Protein AF-X1M1R0-F1 (afdb_monomer_lite)

Foldseek 3Di:
DDPDPCPDLLNVLVVCVVVPHQAEEAEDQPCVLVSQVSNVVSNHHHAEYEYEAEPPDPCRGDPCVVVSVVSCPPPNYYHHYDYDYPPDDVPDCPPVD

Secondary structure (DSSP, 8-state):
----GGGSHHHHHHHHHHTT--EEEEESSTTHHHHHHHHHHHT-EEEEEEEEEETTSSS-S-TTHHHHHHHHTTS--EEEEEEE-SSS-TT-STT--

Radius of gyration: 16.45 Å; chains: 1; bounding box: 37×34×43 Å

Organism: NCBI:txid412755

Sequence (97 aa):
MNTGKYTQTEVRAETLKELGYDGMSYHGTKGIIETIELFEKAGLKLFATYLGLNLDSDQKYDPNLKNAIKQLKGRDTILWLYITSRKYKRGSDEGDA

Structure (mmCIF, N/CA/C/O backbone):
data_AF-X1M1R0-F1
#
_entry.id   AF-X1M1R0-F1
#
loop_
_atom_site.group_PDB
_atom_site.id
_atom_site.type_symbol
_atom_site.label_atom_id
_atom_site.label_alt_id
_atom_site.label_comp_id
_atom_site.label_asym_id
_atom_site.label_entity_id
_atom_site.label_seq_id
_atom_site.pdbx_PDB_ins_code
_atom_site.Cartn_x
_atom_site.Cartn_y
_atom_site.Cartn_z
_atom_si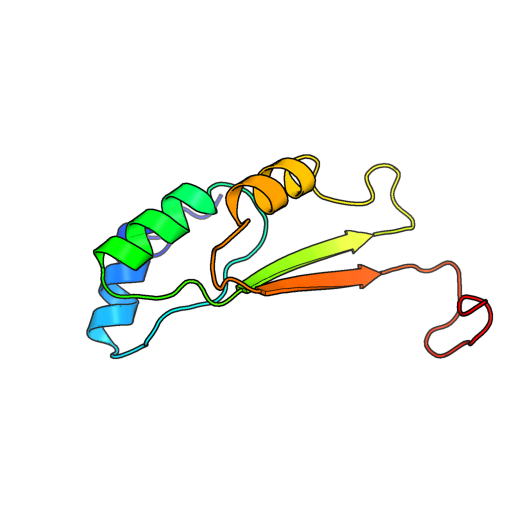te.occupancy
_atom_site.B_iso_or_equiv
_atom_site.auth_seq_id
_atom_site.auth_comp_id
_atom_site.auth_asym_id
_atom_site.auth_atom_id
_atom_site.pdbx_PDB_model_num
ATOM 1 N N . MET A 1 1 ? 10.606 17.625 5.091 1.00 42.69 1 MET A N 1
ATOM 2 C CA . MET A 1 1 ? 9.376 16.864 5.410 1.00 42.69 1 MET A CA 1
ATOM 3 C C . MET A 1 1 ? 8.317 17.873 5.813 1.00 42.69 1 MET A C 1
ATOM 5 O O . MET A 1 1 ? 8.642 18.768 6.577 1.00 42.69 1 MET A O 1
ATOM 9 N N . ASN A 1 2 ? 7.121 17.805 5.229 1.00 39.56 2 ASN A N 1
ATOM 10 C CA . ASN A 1 2 ? 6.064 18.793 5.446 1.00 39.56 2 ASN A CA 1
ATOM 11 C C . ASN A 1 2 ? 5.413 18.532 6.818 1.00 39.56 2 ASN A C 1
ATOM 13 O O . ASN A 1 2 ? 4.901 17.439 7.034 1.00 39.56 2 ASN A O 1
ATOM 17 N N . THR A 1 3 ? 5.490 19.485 7.746 1.00 47.16 3 THR A N 1
ATOM 18 C CA . THR A 1 3 ? 5.025 19.379 9.147 1.00 47.16 3 THR A CA 1
ATOM 19 C C . THR A 1 3 ? 3.651 20.029 9.344 1.00 47.16 3 THR A C 1
ATOM 21 O O . THR A 1 3 ? 3.387 20.675 10.356 1.00 47.16 3 THR A O 1
ATOM 24 N N . GLY A 1 4 ? 2.775 19.930 8.342 1.00 50.31 4 GLY A N 1
ATOM 25 C CA . GLY A 1 4 ? 1.426 20.486 8.423 1.00 50.31 4 GLY A CA 1
ATOM 26 C C . GLY A 1 4 ? 0.565 19.726 9.434 1.00 50.31 4 GLY A C 1
ATOM 27 O O . GLY A 1 4 ? 0.663 18.510 9.540 1.00 50.31 4 GLY A O 1
ATOM 28 N N . LYS A 1 5 ? -0.336 20.422 10.136 1.00 46.88 5 LYS A N 1
ATOM 29 C CA . LYS A 1 5 ? -1.279 19.858 11.129 1.00 46.88 5 LYS A CA 1
ATOM 30 C C . LYS A 1 5 ? -1.956 18.543 10.681 1.00 46.88 5 LYS A C 1
ATOM 32 O O . LYS A 1 5 ? -2.160 17.653 11.496 1.00 46.88 5 LYS A O 1
ATOM 37 N N . TYR A 1 6 ? -2.228 18.397 9.382 1.00 52.97 6 TYR A N 1
ATOM 38 C CA . TYR A 1 6 ? -2.898 17.247 8.758 1.00 52.97 6 TYR A CA 1
ATOM 39 C C . TYR A 1 6 ? -1.970 16.092 8.327 1.00 52.97 6 TYR A C 1
ATOM 41 O O . TYR A 1 6 ? -2.408 15.179 7.623 1.00 52.97 6 TYR A O 1
ATOM 49 N N . THR A 1 7 ? -0.676 16.117 8.663 1.00 59.97 7 THR A N 1
ATOM 50 C CA . THR A 1 7 ? 0.248 15.006 8.355 1.00 59.97 7 THR A CA 1
ATOM 51 C C . THR A 1 7 ? 0.330 13.967 9.464 1.00 59.97 7 THR A C 1
ATOM 53 O O . THR A 1 7 ? 0.843 12.879 9.216 1.00 59.97 7 THR A O 1
ATOM 56 N N . GLN A 1 8 ? -0.179 14.276 10.659 1.00 77.56 8 GLN A N 1
ATOM 57 C CA . GLN A 1 8 ? -0.280 13.307 11.746 1.00 77.56 8 GLN A CA 1
ATOM 58 C C . GLN A 1 8 ? -1.441 12.347 11.479 1.00 77.56 8 GLN A C 1
ATOM 60 O O . GLN A 1 8 ? -2.542 12.768 11.125 1.00 77.56 8 GLN A O 1
ATOM 65 N N . THR A 1 9 ? -1.179 11.051 11.624 1.00 80.25 9 THR A N 1
ATOM 66 C CA . THR A 1 9 ? -2.136 9.986 11.303 1.00 80.25 9 THR A CA 1
ATOM 67 C C . THR A 1 9 ? -3.426 10.086 12.120 1.00 80.25 9 THR A C 1
ATOM 69 O O . THR A 1 9 ? -4.500 9.823 11.589 1.00 80.25 9 THR A O 1
ATOM 72 N N . GLU A 1 10 ? -3.328 10.548 13.367 1.00 84.06 10 GLU A N 1
ATOM 73 C CA . GLU A 1 10 ? -4.458 10.774 14.279 1.00 84.06 10 GLU A CA 1
ATOM 74 C C . GLU A 1 10 ? -5.396 11.854 13.738 1.00 84.06 10 GLU A C 1
ATOM 76 O O . GLU A 1 10 ? -6.569 11.587 13.492 1.00 84.06 10 GLU A O 1
ATOM 81 N N . VAL A 1 11 ? -4.846 13.028 13.409 1.00 87.81 11 VAL A N 1
ATOM 82 C CA . VAL A 1 11 ? -5.609 14.145 12.829 1.00 87.81 11 VAL A CA 1
ATOM 83 C C . VAL A 1 11 ? -6.289 13.733 11.520 1.00 87.81 11 VAL A C 1
ATOM 85 O O . VAL A 1 11 ? -7.410 14.154 11.244 1.00 87.81 11 VAL A O 1
ATOM 88 N N . ARG A 1 12 ? -5.643 12.890 10.701 1.00 88.81 12 ARG A N 1
ATOM 89 C CA . ARG A 1 12 ? -6.257 12.359 9.472 1.00 88.81 12 ARG A CA 1
ATOM 90 C C . ARG A 1 12 ? -7.447 11.455 9.764 1.00 88.81 12 ARG A C 1
ATOM 92 O O . ARG A 1 12 ? -8.464 11.600 9.096 1.00 88.81 12 ARG A O 1
ATOM 99 N N . ALA A 1 13 ? -7.325 10.540 10.724 1.00 91.00 13 ALA A N 1
ATOM 100 C CA . ALA A 1 13 ? -8.422 9.656 11.101 1.00 91.00 13 ALA A CA 1
ATOM 101 C C . ALA A 1 13 ? -9.611 10.448 11.665 1.00 91.00 13 ALA A C 1
ATOM 103 O O . ALA A 1 13 ? -10.745 10.224 11.252 1.00 91.00 13 ALA A O 1
ATOM 104 N N . GLU A 1 14 ? -9.355 11.427 12.535 1.00 91.19 14 GLU A N 1
ATOM 105 C CA . GLU A 1 14 ? -10.393 12.330 13.048 1.00 91.19 14 GLU A CA 1
ATOM 106 C C . GLU A 1 14 ? -11.088 13.082 11.908 1.00 91.19 14 GLU A C 1
ATOM 108 O O . GLU A 1 14 ? -12.308 13.014 11.782 1.00 91.19 14 GLU A O 1
ATOM 113 N N . THR A 1 15 ? -10.311 13.697 11.010 1.00 92.50 15 THR A N 1
ATOM 114 C CA . THR A 1 15 ? -10.852 14.452 9.868 1.00 92.50 15 THR A CA 1
ATOM 115 C C . THR A 1 15 ? -11.707 13.567 8.955 1.00 92.50 15 THR A C 1
ATOM 117 O O . THR A 1 15 ? -12.793 13.963 8.543 1.00 92.50 15 THR A O 1
ATOM 120 N N . LEU A 1 16 ? -11.245 12.357 8.620 1.00 93.81 16 LEU A N 1
ATOM 121 C CA . LEU A 1 16 ? -11.999 11.439 7.755 1.00 93.81 16 LEU A CA 1
ATOM 122 C C . LEU A 1 16 ? -13.320 11.015 8.396 1.00 93.81 16 LEU A C 1
ATOM 124 O O . LEU A 1 16 ? -14.341 10.958 7.711 1.00 93.81 16 LEU A O 1
ATOM 128 N N . LYS A 1 17 ? -13.305 10.769 9.707 1.00 93.50 17 LYS A N 1
ATOM 129 C CA . LYS A 1 17 ? -14.500 10.419 10.470 1.00 93.50 17 LYS A CA 1
ATOM 130 C C . LYS A 1 17 ? -15.497 11.574 10.530 1.00 93.50 17 LYS A C 1
ATOM 132 O O . LYS A 1 17 ? -16.679 11.352 10.292 1.00 93.50 17 LYS A O 1
ATOM 137 N N . GLU A 1 18 ? -15.031 12.794 10.798 1.00 94.38 18 GLU A N 1
ATOM 138 C CA . GLU A 1 18 ? -15.868 14.005 10.790 1.00 94.38 18 GLU A CA 1
ATOM 139 C C . GLU A 1 18 ? -16.541 14.232 9.432 1.00 94.38 18 GLU A C 1
ATOM 141 O O . GLU A 1 18 ? -17.697 14.643 9.366 1.00 94.38 18 GLU A O 1
ATOM 146 N N . LEU A 1 19 ? -15.832 13.926 8.344 1.00 96.12 19 LEU A N 1
ATOM 147 C CA . LEU A 1 19 ? -16.334 14.066 6.980 1.00 96.12 19 LEU A CA 1
ATOM 148 C C . LEU A 1 19 ? -17.206 12.886 6.509 1.00 96.12 19 LEU A C 1
ATOM 150 O O . LEU A 1 19 ? -17.720 12.932 5.393 1.00 96.12 19 LEU A O 1
ATOM 154 N N . GLY A 1 20 ? -17.374 11.839 7.324 1.00 96.31 20 GLY A N 1
ATOM 155 C CA . GLY A 1 20 ? -18.205 10.678 6.994 1.00 96.31 20 GLY A CA 1
ATOM 156 C C . GLY A 1 20 ? -17.585 9.710 5.981 1.00 96.31 20 GLY A C 1
ATOM 157 O O . GLY A 1 20 ? -18.318 9.000 5.298 1.00 96.31 20 GLY A O 1
ATOM 158 N N . TYR A 1 21 ? -16.256 9.680 5.856 1.00 97.00 21 TYR A N 1
ATOM 159 C CA . TYR A 1 21 ? -15.563 8.686 5.032 1.00 97.00 21 TYR A CA 1
ATOM 160 C C . TYR A 1 21 ? -15.442 7.350 5.766 1.00 97.00 21 TYR A C 1
ATOM 162 O O . TYR A 1 21 ? -15.169 7.315 6.962 1.00 97.00 21 TYR A O 1
ATOM 170 N N . ASP A 1 22 ? -15.494 6.249 5.017 1.00 96.00 22 ASP A N 1
ATOM 171 C CA . ASP A 1 22 ? -15.225 4.906 5.548 1.00 96.00 22 ASP A CA 1
ATOM 172 C C . ASP A 1 22 ? -13.724 4.614 5.729 1.00 96.00 22 ASP A C 1
ATOM 174 O O . ASP A 1 22 ? -13.341 3.601 6.317 1.00 96.00 22 ASP A O 1
ATOM 178 N N . GLY A 1 23 ? -12.838 5.462 5.194 1.00 94.81 23 GLY A N 1
ATOM 179 C CA . GLY A 1 23 ? -11.400 5.219 5.224 1.00 94.81 23 GLY A CA 1
ATOM 180 C C . GLY A 1 23 ? -10.609 5.884 4.102 1.00 94.81 23 GLY A C 1
ATOM 181 O O . GLY A 1 23 ? -11.067 6.838 3.477 1.00 94.81 23 GLY A O 1
ATOM 182 N N . MET A 1 24 ? -9.396 5.380 3.845 1.00 94.38 24 MET A N 1
ATOM 183 C CA . MET A 1 24 ? -8.516 5.908 2.792 1.00 94.38 24 MET A CA 1
ATOM 184 C C . MET A 1 24 ? -7.555 4.862 2.212 1.00 94.38 24 MET A C 1
ATOM 186 O O . MET A 1 24 ? -7.407 3.759 2.739 1.00 94.38 24 MET A O 1
ATOM 190 N N . SER A 1 25 ? -6.852 5.247 1.144 1.00 93.12 25 SER A N 1
ATOM 191 C CA . SER A 1 25 ? -5.645 4.558 0.673 1.00 93.12 25 SER A CA 1
ATOM 192 C C . SER A 1 25 ? -4.385 5.271 1.168 1.00 93.12 25 SER A C 1
ATOM 194 O O . SER A 1 25 ? -4.361 6.494 1.305 1.00 93.12 25 SER A O 1
ATOM 196 N N . TYR A 1 26 ? -3.332 4.505 1.426 1.00 91.19 26 TYR A N 1
ATOM 197 C CA . TYR A 1 26 ? -2.045 4.978 1.927 1.00 91.19 26 TYR A CA 1
ATOM 198 C C . TYR A 1 26 ? -0.962 4.889 0.853 1.00 91.19 26 TYR A C 1
ATOM 200 O O . TYR A 1 26 ? -1.086 4.106 -0.083 1.00 91.19 26 TYR A O 1
ATOM 208 N N . HIS A 1 27 ? 0.110 5.669 0.977 1.00 91.31 27 HIS A N 1
ATOM 2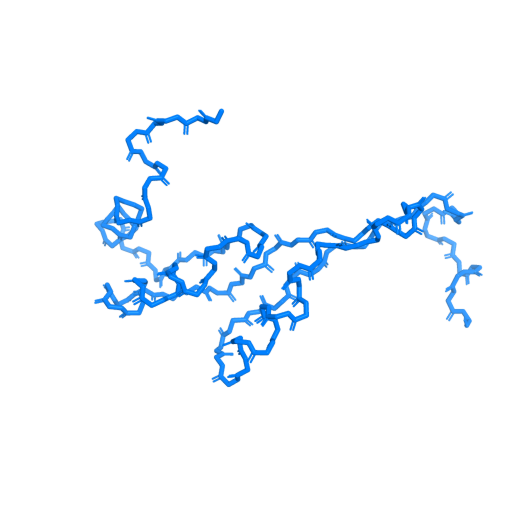09 C CA . HIS A 1 27 ? 1.242 5.603 0.056 1.00 91.31 27 HIS A CA 1
ATOM 210 C C . HIS A 1 27 ? 2.465 4.978 0.731 1.00 91.31 27 HIS A C 1
ATOM 212 O O . HIS A 1 27 ? 2.958 5.501 1.730 1.00 91.31 27 HIS A O 1
ATOM 218 N N . GLY A 1 28 ? 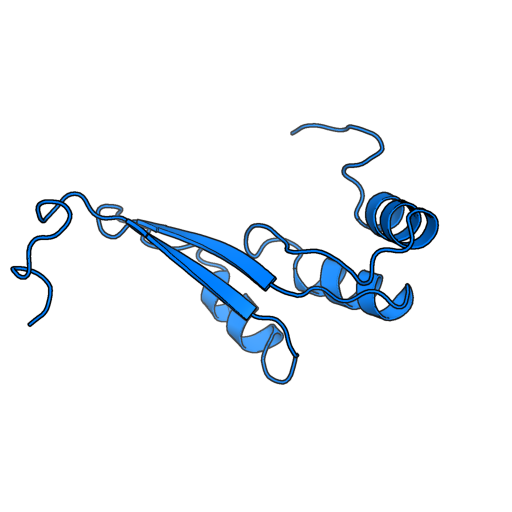2.991 3.900 0.147 1.00 91.50 28 GLY A N 1
ATOM 219 C CA . GLY A 1 28 ? 4.210 3.242 0.618 1.00 91.50 28 GLY A CA 1
ATOM 220 C C . GLY A 1 28 ? 4.022 2.338 1.840 1.00 91.50 28 GLY A C 1
ATOM 221 O O . GLY A 1 28 ? 2.914 1.987 2.243 1.00 91.50 28 GLY A O 1
ATOM 222 N N . THR A 1 29 ? 5.145 1.916 2.421 1.00 91.50 29 THR A N 1
ATOM 223 C CA . THR A 1 29 ? 5.182 0.886 3.479 1.00 91.50 29 THR A CA 1
ATOM 224 C C . THR A 1 29 ? 5.626 1.410 4.836 1.00 91.50 29 THR A C 1
ATOM 226 O O . THR A 1 29 ? 5.530 0.703 5.836 1.00 91.50 29 THR A O 1
ATOM 229 N N . LYS A 1 30 ? 6.130 2.643 4.898 1.00 89.50 30 LYS A N 1
ATOM 230 C CA . LYS A 1 30 ? 6.585 3.249 6.148 1.00 89.50 30 LYS A CA 1
ATOM 231 C C . LYS A 1 30 ? 5.384 3.541 7.047 1.00 89.50 30 LYS A C 1
ATOM 233 O O . LYS A 1 30 ? 4.493 4.257 6.625 1.00 89.50 30 LYS A O 1
ATOM 238 N N . GLY A 1 31 ? 5.378 3.041 8.281 1.00 87.19 31 GLY A N 1
ATOM 239 C CA . GLY A 1 31 ? 4.324 3.364 9.251 1.00 87.19 31 GLY A CA 1
ATOM 240 C C . GLY A 1 31 ? 2.943 2.775 8.920 1.00 87.19 31 GLY A C 1
ATOM 241 O O . GLY A 1 31 ? 1.930 3.250 9.436 1.00 87.19 31 GLY A O 1
ATOM 242 N N . ILE A 1 32 ? 2.870 1.814 7.989 1.00 89.19 32 ILE A N 1
ATOM 243 C CA . ILE A 1 32 ? 1.596 1.297 7.476 1.00 89.19 32 ILE A CA 1
ATOM 244 C C . ILE A 1 32 ? 0.808 0.540 8.548 1.00 89.19 32 ILE A C 1
ATOM 246 O O . ILE A 1 32 ? -0.413 0.652 8.588 1.00 89.19 32 ILE A O 1
ATOM 250 N N . ILE A 1 33 ? 1.483 -0.186 9.440 1.00 88.06 33 ILE A N 1
ATOM 251 C CA . ILE A 1 33 ? 0.817 -0.987 10.475 1.00 88.06 33 ILE A CA 1
ATOM 252 C C . ILE A 1 33 ? 0.266 -0.098 11.573 1.00 88.06 33 ILE A C 1
ATOM 254 O O . ILE A 1 33 ? -0.903 -0.218 11.920 1.00 88.06 33 ILE A O 1
ATOM 258 N N . GLU A 1 34 ? 1.059 0.866 12.022 1.00 89.75 34 GLU A N 1
ATOM 259 C CA . GLU A 1 34 ? 0.641 1.885 12.977 1.00 89.75 34 GLU A CA 1
ATOM 260 C C . GLU A 1 34 ? -0.557 2.674 12.430 1.00 89.75 34 GLU A C 1
ATOM 262 O O . GLU A 1 34 ? -1.500 2.978 13.158 1.00 89.75 34 GLU A O 1
ATOM 267 N N . THR A 1 35 ? -0.559 2.956 11.122 1.00 90.44 35 THR A N 1
ATOM 268 C CA . THR A 1 35 ? -1.681 3.623 10.452 1.00 90.44 35 THR A CA 1
ATOM 269 C C . THR A 1 35 ? -2.929 2.747 10.417 1.00 90.44 35 THR A C 1
ATOM 271 O O . THR A 1 35 ? -4.011 3.238 10.728 1.00 90.44 35 THR A O 1
ATOM 274 N N . ILE A 1 36 ? -2.798 1.465 10.067 1.00 90.38 36 ILE A N 1
ATOM 275 C CA . ILE A 1 36 ? -3.923 0.522 10.052 1.00 90.38 36 ILE A CA 1
ATOM 276 C C . ILE A 1 36 ? -4.533 0.387 11.444 1.00 90.38 36 ILE A C 1
ATOM 278 O O . ILE A 1 36 ? -5.739 0.539 11.584 1.00 90.38 36 ILE A O 1
ATOM 282 N N . GLU A 1 37 ? -3.719 0.151 12.471 1.00 90.38 37 GLU A N 1
ATOM 283 C CA . GLU A 1 37 ? -4.204 -0.036 13.841 1.00 90.38 37 GLU A CA 1
ATOM 284 C C . GLU A 1 37 ? -4.926 1.206 14.371 1.00 90.38 37 GLU A C 1
ATOM 286 O O . GLU A 1 37 ? -5.933 1.100 15.070 1.00 90.38 37 GLU A O 1
ATOM 291 N N . LEU A 1 38 ? -4.428 2.396 14.033 1.00 91.44 38 LEU A N 1
ATOM 292 C CA . LEU A 1 38 ? -5.076 3.654 14.385 1.00 91.44 38 LEU A CA 1
ATOM 293 C C . LEU A 1 38 ? -6.417 3.811 13.659 1.00 91.44 38 LEU A C 1
ATOM 295 O O . LEU A 1 38 ? -7.411 4.180 14.283 1.00 91.44 38 LEU A O 1
ATOM 299 N N . PHE A 1 39 ? -6.462 3.497 12.365 1.00 93.06 39 PHE A N 1
ATOM 300 C CA . PHE A 1 39 ? -7.690 3.559 11.574 1.00 93.06 39 PHE A CA 1
ATOM 301 C C . PHE A 1 39 ? -8.733 2.563 12.092 1.00 93.06 39 PHE A C 1
ATOM 303 O O . PHE A 1 39 ? -9.869 2.961 12.340 1.00 93.06 39 PHE A O 1
ATOM 310 N N . GLU A 1 40 ? -8.333 1.323 12.382 1.00 91.69 40 GLU A N 1
ATOM 311 C CA . GLU A 1 40 ? -9.201 0.298 12.971 1.00 91.69 40 GLU A CA 1
ATOM 312 C C . GLU A 1 40 ? -9.793 0.766 14.312 1.00 91.69 40 GLU A C 1
ATOM 314 O O . GLU A 1 40 ? -10.999 0.644 14.526 1.00 91.69 40 GLU A O 1
ATOM 319 N N . LYS A 1 41 ? -8.988 1.398 15.183 1.00 91.81 41 LYS A N 1
ATOM 320 C CA . LYS A 1 41 ? -9.471 2.002 16.443 1.00 91.81 41 LYS A CA 1
ATOM 321 C C . LYS A 1 41 ? -10.463 3.146 16.221 1.00 91.81 41 LYS A C 1
ATOM 323 O O . LYS A 1 41 ? -11.366 3.338 17.033 1.00 91.81 41 LYS A O 1
ATOM 328 N N . ALA A 1 42 ? -10.305 3.912 15.144 1.00 91.38 42 ALA A N 1
ATOM 329 C CA . ALA A 1 42 ? -11.200 5.014 14.801 1.00 91.38 42 ALA A CA 1
ATOM 330 C C . ALA A 1 42 ? -12.514 4.552 14.137 1.00 91.38 42 ALA A C 1
ATOM 332 O O . ALA A 1 42 ? -13.445 5.360 14.028 1.00 91.38 42 ALA A O 1
ATOM 333 N N . GLY A 1 43 ? -12.612 3.273 13.748 1.00 93.94 43 GLY A N 1
ATOM 334 C CA . GLY A 1 43 ? -13.713 2.723 12.951 1.00 93.94 43 GLY A CA 1
ATOM 335 C C . GLY A 1 43 ? -13.565 2.983 11.449 1.00 93.94 43 GLY A C 1
ATOM 336 O O . GLY A 1 43 ? -14.559 2.984 10.733 1.00 93.94 43 GLY A O 1
ATOM 337 N N . LEU A 1 44 ? -12.342 3.239 10.984 1.00 95.88 44 LEU A N 1
ATOM 338 C CA . LEU A 1 44 ? -11.996 3.509 9.591 1.00 95.88 44 LEU A CA 1
ATOM 339 C C . LEU A 1 44 ? -11.210 2.343 8.990 1.00 95.88 44 LEU A C 1
ATOM 341 O O . LEU A 1 44 ? -10.492 1.624 9.686 1.00 95.88 44 LEU A O 1
ATOM 345 N N . LYS A 1 45 ? -11.275 2.199 7.667 1.00 94.75 45 LYS A N 1
ATOM 346 C CA . LYS A 1 45 ? -10.531 1.183 6.920 1.00 94.75 45 LYS A CA 1
ATOM 347 C C . LYS A 1 45 ? -9.357 1.781 6.145 1.00 94.75 45 LYS A C 1
ATOM 349 O O . LYS A 1 45 ? -9.463 2.821 5.497 1.00 94.75 45 LYS A O 1
ATOM 354 N N . LEU A 1 46 ? -8.226 1.080 6.146 1.00 94.06 46 LEU A N 1
ATOM 355 C CA . LEU A 1 46 ? -7.149 1.336 5.192 1.00 94.06 46 LEU A CA 1
ATOM 356 C C . LEU A 1 46 ? -7.324 0.401 3.992 1.00 94.06 46 LEU A C 1
ATOM 358 O O . LEU A 1 46 ? -6.971 -0.778 4.044 1.00 94.06 46 LEU A O 1
ATOM 362 N N . PHE A 1 47 ? -7.927 0.919 2.924 1.00 95.44 47 PHE A N 1
ATOM 363 C CA . PHE A 1 47 ? -8.357 0.111 1.780 1.00 95.44 47 PHE A CA 1
ATOM 364 C C . PHE A 1 47 ? -7.198 -0.411 0.945 1.00 95.44 47 PHE A C 1
ATOM 366 O O . PHE A 1 47 ? -7.251 -1.539 0.465 1.00 95.44 47 PHE A O 1
ATOM 373 N N . ALA A 1 48 ? -6.158 0.397 0.761 1.00 95.69 48 ALA A N 1
ATOM 374 C CA . ALA A 1 48 ? -5.015 0.025 -0.053 1.00 95.69 48 ALA A CA 1
ATOM 375 C C . ALA A 1 48 ? -3.733 0.680 0.448 1.00 95.69 48 ALA A C 1
ATOM 377 O O . ALA A 1 48 ? -3.764 1.761 1.039 1.00 95.69 48 ALA A O 1
ATOM 378 N N . THR A 1 49 ? -2.601 0.064 0.127 1.00 94.88 49 THR A N 1
ATOM 379 C CA . THR A 1 49 ? -1.327 0.771 0.024 1.00 94.88 49 THR A CA 1
ATOM 380 C C . THR A 1 49 ? -0.890 0.850 -1.430 1.00 94.88 49 THR A C 1
ATOM 382 O O . THR A 1 49 ? -0.864 -0.159 -2.132 1.00 94.88 49 THR A O 1
ATOM 385 N N . TYR A 1 50 ? -0.573 2.062 -1.876 1.00 95.44 50 TYR A N 1
ATOM 386 C CA . TYR A 1 50 ? -0.138 2.381 -3.224 1.00 95.44 50 TYR A CA 1
ATOM 387 C C . TYR A 1 50 ? 1.365 2.638 -3.256 1.00 95.44 50 TYR A C 1
ATOM 389 O O . TYR A 1 50 ? 1.850 3.563 -2.594 1.00 95.44 50 TYR A O 1
ATOM 397 N N . LEU A 1 51 ? 2.116 1.856 -4.029 1.00 95.75 51 LEU A N 1
ATOM 398 C CA . LEU A 1 51 ? 3.565 2.019 -4.132 1.00 95.75 51 LEU A CA 1
ATOM 399 C C . LEU A 1 51 ? 4.145 1.537 -5.462 1.00 95.75 51 LEU A C 1
ATOM 401 O O . LEU A 1 51 ? 3.570 0.703 -6.161 1.00 95.75 51 LEU A O 1
ATOM 405 N N . GLY A 1 52 ? 5.310 2.092 -5.787 1.00 95.06 52 GLY A N 1
ATOM 406 C CA . GLY A 1 52 ? 5.965 1.911 -7.072 1.00 95.06 52 GLY A CA 1
ATOM 407 C C . GLY A 1 52 ? 7.048 0.856 -7.070 1.00 95.06 52 GLY A C 1
ATOM 408 O O . GLY A 1 52 ? 7.813 0.734 -6.112 1.00 95.06 52 GLY A O 1
ATOM 409 N N . LEU A 1 53 ? 7.151 0.161 -8.196 1.00 95.62 53 LEU A N 1
ATOM 410 C CA . LEU A 1 53 ? 8.293 -0.649 -8.568 1.00 95.62 53 LEU A CA 1
ATOM 411 C C . LEU A 1 53 ? 8.919 -0.054 -9.825 1.00 95.62 53 LEU A C 1
ATOM 413 O O . LEU A 1 53 ? 8.218 0.204 -10.799 1.00 95.62 53 LEU A O 1
ATOM 417 N N . ASN A 1 54 ? 10.234 0.137 -9.812 1.00 95.19 54 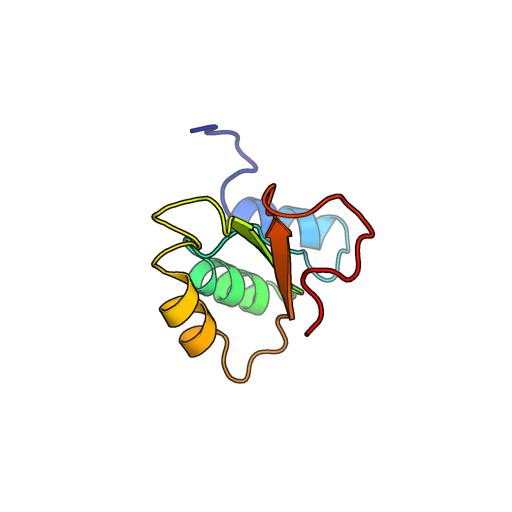ASN A N 1
ATOM 418 C CA . ASN A 1 54 ? 10.991 0.578 -10.978 1.00 95.19 54 ASN A CA 1
ATOM 419 C C . ASN A 1 54 ? 11.972 -0.522 -11.381 1.00 95.19 54 ASN A C 1
ATOM 421 O O . ASN A 1 54 ? 13.005 -0.699 -10.740 1.00 95.19 54 ASN A O 1
ATOM 425 N N . LEU A 1 55 ? 11.660 -1.252 -12.450 1.00 92.62 55 LEU A N 1
ATOM 426 C CA . LEU A 1 55 ? 12.473 -2.387 -12.894 1.00 92.62 55 LEU A CA 1
ATOM 427 C C . LEU A 1 55 ? 13.833 -1.970 -13.469 1.00 92.62 55 LEU A C 1
ATOM 429 O O . LEU A 1 55 ? 14.734 -2.806 -13.521 1.00 92.62 55 LEU A O 1
ATOM 433 N N . ASP A 1 56 ? 13.988 -0.698 -13.846 1.00 93.62 56 ASP A N 1
ATOM 434 C CA . ASP A 1 56 ? 15.244 -0.141 -14.354 1.00 93.62 56 ASP A CA 1
ATOM 435 C C . ASP A 1 56 ? 16.190 0.313 -13.224 1.00 93.62 56 ASP A C 1
ATOM 437 O O . ASP A 1 56 ? 17.313 0.731 -13.498 1.00 93.62 56 ASP A O 1
ATOM 441 N N . SER A 1 57 ? 15.734 0.314 -11.966 1.00 95.75 57 SER A N 1
ATOM 442 C CA . SER A 1 57 ? 16.542 0.711 -10.808 1.00 95.75 57 SER A CA 1
ATOM 443 C C . SER A 1 57 ? 17.255 -0.489 -10.184 1.00 95.75 57 SER A C 1
ATOM 445 O O . SER A 1 57 ? 16.694 -1.584 -10.128 1.00 95.75 57 SER A O 1
ATOM 447 N N . ASP A 1 58 ? 18.446 -0.266 -9.619 1.00 95.19 58 ASP A N 1
ATOM 448 C CA . ASP A 1 58 ? 19.120 -1.253 -8.764 1.00 95.19 58 ASP A CA 1
ATOM 449 C C . ASP A 1 58 ? 18.234 -1.642 -7.569 1.00 95.19 58 ASP A C 1
ATOM 451 O O . ASP A 1 58 ? 18.083 -2.821 -7.238 1.00 95.19 58 ASP A O 1
ATOM 455 N N . GLN A 1 59 ? 17.562 -0.653 -6.970 1.00 95.06 59 GLN A N 1
ATOM 456 C CA . GLN A 1 59 ? 16.566 -0.862 -5.926 1.00 95.06 59 GLN A CA 1
ATOM 457 C C . GLN A 1 59 ? 15.157 -0.827 -6.524 1.00 95.06 59 GLN A C 1
ATOM 459 O O . GLN A 1 59 ? 14.470 0.194 -6.519 1.00 95.06 59 GLN A O 1
ATOM 464 N N . LYS A 1 60 ? 14.714 -1.983 -7.026 1.00 95.12 60 LYS A N 1
ATOM 465 C CA . LYS A 1 60 ? 13.453 -2.120 -7.774 1.00 95.12 60 LYS A CA 1
ATOM 466 C C . LYS A 1 60 ? 12.188 -1.813 -6.973 1.00 95.12 60 LYS A C 1
ATOM 468 O O . LYS A 1 60 ? 11.170 -1.497 -7.576 1.00 95.12 60 LYS A O 1
ATOM 473 N N . TYR A 1 61 ? 12.226 -1.948 -5.649 1.00 94.81 61 TYR A N 1
ATOM 474 C CA . TYR A 1 61 ? 11.089 -1.742 -4.748 1.00 94.81 61 TYR A CA 1
ATOM 475 C C . TYR A 1 61 ? 11.560 -1.300 -3.356 1.00 94.81 61 TYR A C 1
ATOM 477 O O . TYR A 1 61 ? 12.737 -1.449 -3.023 1.00 94.81 61 TYR A O 1
ATOM 485 N N . ASP A 1 62 ? 10.645 -0.770 -2.535 1.00 92.69 62 ASP A N 1
ATOM 486 C CA . ASP A 1 62 ? 10.931 -0.414 -1.136 1.00 92.69 62 ASP A CA 1
ATOM 487 C C . ASP A 1 62 ? 11.444 -1.651 -0.365 1.00 92.69 62 ASP A C 1
ATOM 489 O O . ASP A 1 62 ? 10.735 -2.661 -0.315 1.00 92.69 62 ASP A O 1
ATOM 493 N N . PRO A 1 63 ? 12.631 -1.611 0.268 1.00 93.56 63 PRO A N 1
ATOM 494 C CA . PRO A 1 63 ? 13.179 -2.735 1.026 1.00 93.56 63 PRO A CA 1
ATOM 495 C C . PRO A 1 63 ? 12.230 -3.283 2.104 1.00 93.56 63 PRO A C 1
ATOM 497 O O . PRO A 1 63 ? 12.271 -4.473 2.422 1.00 93.56 63 PRO A O 1
ATOM 500 N N . ASN A 1 64 ? 11.332 -2.446 2.632 1.00 92.31 64 ASN A N 1
ATOM 501 C CA . ASN A 1 64 ? 10.350 -2.829 3.642 1.00 92.31 64 ASN A CA 1
ATOM 502 C C . ASN A 1 64 ? 9.115 -3.530 3.067 1.00 92.31 64 ASN A C 1
ATOM 504 O O . ASN A 1 64 ? 8.331 -4.084 3.838 1.00 92.31 64 ASN A O 1
ATOM 508 N N . LEU A 1 65 ? 8.937 -3.568 1.742 1.00 93.56 65 LEU A N 1
ATOM 509 C CA . LEU A 1 65 ? 7.762 -4.157 1.095 1.00 93.56 65 LEU A CA 1
ATOM 510 C C . LEU A 1 65 ? 7.511 -5.600 1.530 1.00 93.56 65 LEU A C 1
ATOM 512 O O . LEU A 1 65 ? 6.388 -5.961 1.871 1.00 93.56 65 LEU A O 1
ATOM 516 N N . LYS A 1 66 ? 8.559 -6.426 1.596 1.00 93.31 66 LYS A N 1
ATOM 517 C CA . LYS A 1 66 ? 8.420 -7.821 2.040 1.00 93.31 66 LYS A CA 1
ATOM 518 C C . LYS A 1 66 ? 7.919 -7.922 3.479 1.00 93.31 66 LYS A C 1
ATOM 520 O O . LYS A 1 66 ? 7.140 -8.820 3.788 1.00 93.31 66 LYS A O 1
ATOM 525 N N . ASN A 1 67 ? 8.377 -7.029 4.354 1.00 93.12 67 ASN A N 1
ATOM 526 C CA . ASN A 1 67 ? 7.923 -6.996 5.737 1.00 93.12 67 ASN A CA 1
ATOM 527 C C . ASN A 1 67 ? 6.471 -6.508 5.827 1.00 93.12 67 ASN A C 1
ATOM 529 O O . ASN A 1 67 ? 5.656 -7.166 6.466 1.00 93.12 67 ASN A O 1
ATOM 533 N N . ALA A 1 68 ? 6.127 -5.439 5.106 1.00 92.06 68 ALA A N 1
ATOM 534 C CA . ALA A 1 68 ? 4.759 -4.939 5.025 1.00 92.06 68 ALA A CA 1
ATOM 535 C C . ALA A 1 68 ? 3.786 -6.017 4.521 1.00 92.06 68 ALA A C 1
ATOM 537 O O . ALA A 1 68 ? 2.766 -6.245 5.156 1.00 92.06 68 ALA A O 1
ATOM 538 N N . ILE A 1 69 ? 4.124 -6.768 3.464 1.00 93.75 69 ILE A N 1
ATOM 539 C CA . ILE A 1 69 ? 3.288 -7.880 2.968 1.00 93.75 69 ILE A CA 1
ATOM 540 C C . ILE A 1 69 ? 3.031 -8.922 4.063 1.00 93.75 69 ILE A C 1
ATOM 542 O O . ILE A 1 69 ? 1.903 -9.384 4.223 1.00 93.75 69 ILE A O 1
ATOM 546 N N . LYS A 1 70 ? 4.059 -9.291 4.841 1.00 93.94 70 LYS A N 1
ATOM 547 C CA . LYS A 1 70 ? 3.894 -10.236 5.957 1.00 93.94 70 LYS A CA 1
ATOM 548 C C . LYS A 1 70 ? 2.947 -9.691 7.023 1.00 93.94 70 LYS A C 1
ATOM 550 O O . LYS A 1 70 ? 2.119 -10.443 7.522 1.00 93.94 70 LYS A O 1
ATOM 555 N N . GLN A 1 71 ? 3.063 -8.409 7.356 1.00 90.06 71 GLN A N 1
ATOM 556 C CA . GLN A 1 71 ? 2.238 -7.758 8.374 1.00 90.06 71 GLN A CA 1
ATOM 557 C C . GLN A 1 71 ? 0.793 -7.495 7.906 1.00 90.06 71 GLN A C 1
ATOM 559 O O . GLN A 1 71 ? -0.125 -7.483 8.722 1.00 90.06 71 GLN A O 1
ATOM 564 N N . LEU A 1 72 ? 0.580 -7.317 6.598 1.00 91.44 72 LEU A N 1
ATOM 565 C CA . LEU A 1 72 ? -0.743 -7.185 5.979 1.00 91.44 72 LEU A CA 1
ATOM 566 C C . LEU A 1 72 ? -1.462 -8.530 5.802 1.00 91.44 72 LEU A C 1
ATOM 568 O O . LEU A 1 72 ? -2.637 -8.556 5.445 1.00 91.44 72 LEU A O 1
ATOM 572 N N . LYS A 1 73 ? -0.786 -9.661 6.031 1.00 92.25 73 LYS A N 1
ATOM 573 C CA . LYS A 1 73 ? -1.382 -10.987 5.854 1.00 92.25 73 LYS A CA 1
ATOM 574 C C . LYS A 1 73 ? -2.621 -11.147 6.742 1.00 92.25 73 LYS A C 1
ATOM 576 O O . LYS A 1 73 ? -2.547 -10.984 7.954 1.00 92.25 73 LYS A O 1
ATOM 581 N N . GLY A 1 74 ? -3.741 -11.524 6.126 1.00 90.56 74 GLY A N 1
ATOM 582 C CA . GLY A 1 74 ? -5.025 -11.694 6.812 1.00 90.56 74 GLY A CA 1
ATOM 583 C C . GLY A 1 74 ? -5.816 -10.397 7.008 1.00 90.56 74 GLY A C 1
ATOM 584 O O . GLY A 1 74 ? -6.926 -10.457 7.524 1.00 90.56 74 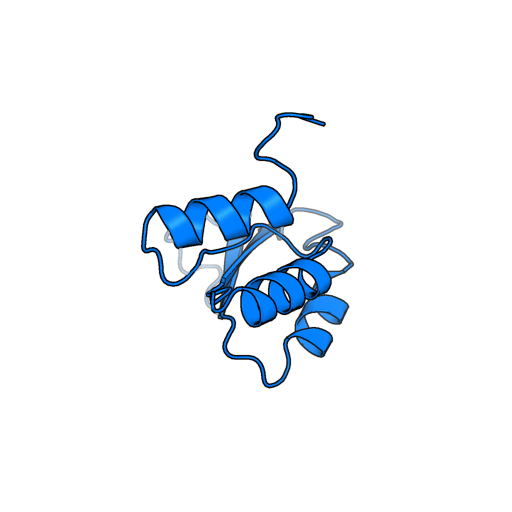GLY A O 1
ATOM 585 N N . ARG A 1 75 ? -5.282 -9.246 6.580 1.00 90.19 75 ARG A N 1
ATOM 586 C CA . ARG A 1 75 ? -6.001 -7.969 6.555 1.00 90.19 75 ARG A CA 1
ATOM 587 C C . ARG A 1 75 ? -6.609 -7.727 5.178 1.00 90.19 75 ARG A C 1
ATOM 589 O O . ARG A 1 75 ? -6.061 -8.143 4.161 1.00 90.19 75 ARG A O 1
ATOM 596 N N . ASP A 1 76 ? -7.717 -6.998 5.154 1.00 90.38 76 ASP A N 1
ATOM 597 C CA . ASP A 1 76 ? -8.455 -6.647 3.936 1.00 90.38 76 ASP A CA 1
ATOM 598 C C . ASP A 1 76 ? -7.936 -5.337 3.304 1.00 90.38 76 ASP A C 1
ATOM 600 O O . ASP A 1 76 ? -8.684 -4.392 3.039 1.00 90.38 76 ASP A O 1
ATOM 604 N N . THR A 1 77 ? -6.613 -5.259 3.133 1.00 94.38 77 THR A N 1
ATOM 605 C CA . THR A 1 77 ? -5.905 -4.119 2.536 1.00 94.38 77 THR A CA 1
ATOM 606 C C . THR A 1 77 ? -5.287 -4.537 1.208 1.00 94.38 77 THR A C 1
ATOM 608 O O . THR A 1 77 ? -4.481 -5.465 1.141 1.00 94.38 77 THR A O 1
ATOM 611 N N . ILE A 1 78 ? -5.617 -3.808 0.145 1.00 95.38 78 ILE A N 1
ATOM 612 C CA . ILE A 1 78 ? -5.109 -4.049 -1.204 1.00 95.38 78 ILE A CA 1
ATOM 613 C C . ILE A 1 78 ? -3.644 -3.613 -1.295 1.00 95.38 78 ILE A C 1
ATOM 615 O O . ILE A 1 78 ? -3.281 -2.488 -0.949 1.00 95.38 78 ILE A O 1
ATOM 619 N N . LEU A 1 79 ? -2.799 -4.486 -1.838 1.00 94.50 79 LEU A N 1
ATOM 620 C CA . LEU A 1 79 ? -1.470 -4.105 -2.298 1.00 94.50 79 LEU A CA 1
ATOM 621 C C . LEU A 1 79 ? -1.583 -3.535 -3.720 1.00 94.50 79 LEU A C 1
ATOM 623 O O . LEU A 1 79 ? -1.602 -4.284 -4.694 1.00 94.50 79 LEU A O 1
ATOM 627 N N . TRP A 1 80 ? -1.684 -2.213 -3.846 1.00 96.69 80 TRP A N 1
ATOM 628 C CA . TRP A 1 80 ? -1.810 -1.535 -5.134 1.00 96.69 80 TRP A CA 1
ATOM 629 C C . TRP A 1 80 ? -0.428 -1.147 -5.664 1.00 96.69 80 TRP A C 1
ATOM 631 O O . TRP A 1 80 ? 0.162 -0.133 -5.295 1.00 96.69 80 TRP A O 1
ATOM 641 N N . LEU A 1 81 ? 0.099 -1.979 -6.558 1.00 95.81 81 LEU A N 1
ATOM 642 C CA . LEU A 1 81 ? 1.411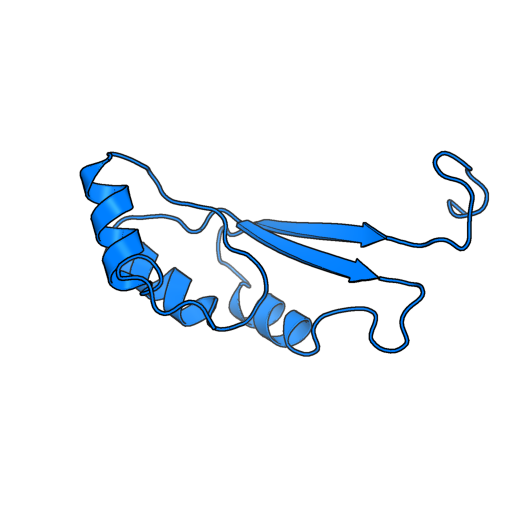 -1.772 -7.159 1.00 95.81 81 LEU A CA 1
ATOM 643 C C . LEU A 1 81 ? 1.293 -1.067 -8.507 1.00 95.81 81 LEU A C 1
ATOM 645 O O . LEU A 1 81 ? 0.475 -1.453 -9.340 1.00 95.81 81 LEU A O 1
ATOM 649 N N . TYR A 1 82 ? 2.159 -0.086 -8.748 1.00 94.06 82 TYR A N 1
ATOM 650 C CA . TYR A 1 82 ? 2.445 0.385 -10.100 1.00 94.06 82 TYR A CA 1
ATOM 651 C C . TYR A 1 82 ? 3.864 -0.016 -10.481 1.00 94.06 82 TYR A C 1
ATOM 653 O O . TYR A 1 82 ? 4.806 0.194 -9.721 1.00 94.06 82 TYR A O 1
ATOM 661 N N . ILE A 1 83 ? 4.017 -0.611 -11.659 1.00 92.50 83 ILE A N 1
ATOM 662 C CA . ILE A 1 83 ? 5.302 -1.107 -12.148 1.00 92.50 83 ILE A CA 1
ATOM 663 C C . ILE A 1 83 ? 5.712 -0.252 -13.339 1.00 92.50 83 ILE A C 1
ATOM 665 O O . ILE A 1 83 ? 4.920 -0.023 -14.252 1.00 92.50 83 ILE A O 1
ATOM 669 N N . THR A 1 84 ? 6.947 0.237 -13.325 1.00 92.50 84 THR A N 1
ATOM 670 C CA . THR A 1 84 ? 7.522 1.027 -14.410 1.00 92.50 84 THR A CA 1
ATOM 671 C C . THR A 1 84 ? 8.799 0.383 -14.933 1.00 92.50 84 THR A C 1
ATOM 673 O O . THR A 1 84 ? 9.579 -0.219 -14.193 1.00 92.50 84 THR A O 1
ATOM 676 N N . SER A 1 85 ? 9.000 0.510 -16.242 1.00 91.75 85 SER A N 1
ATOM 677 C CA . SER A 1 85 ? 10.247 0.204 -16.937 1.00 91.75 85 SER A CA 1
ATOM 678 C C . SER A 1 85 ? 10.323 1.039 -18.212 1.00 91.75 85 SER A C 1
ATOM 680 O O . SER A 1 85 ? 9.296 1.449 -18.761 1.00 91.75 85 SER A O 1
ATOM 682 N N . ARG A 1 86 ? 11.542 1.295 -18.681 1.00 92.31 86 ARG A N 1
ATOM 683 C CA . ARG A 1 86 ? 11.844 1.923 -19.973 1.00 92.31 86 ARG A CA 1
ATOM 684 C C . ARG A 1 86 ? 12.492 0.950 -20.956 1.00 92.31 86 ARG A C 1
ATOM 686 O O . ARG A 1 86 ? 12.873 1.376 -22.040 1.00 92.31 86 ARG A O 1
ATOM 693 N N . LYS A 1 87 ? 12.624 -0.332 -20.590 1.00 90.94 87 LYS A N 1
ATOM 694 C CA . LYS A 1 87 ? 13.257 -1.358 -21.430 1.00 90.94 87 LYS A CA 1
ATOM 695 C C . LYS A 1 87 ? 12.495 -1.586 -22.737 1.00 90.94 87 LYS A C 1
ATOM 697 O O . LYS A 1 87 ? 13.119 -1.664 -23.788 1.00 90.94 87 LYS A O 1
ATOM 702 N N . TYR A 1 88 ? 11.170 -1.668 -22.659 1.00 88.94 88 TYR A N 1
ATOM 703 C CA . TYR A 1 88 ? 10.295 -1.900 -23.807 1.00 88.94 88 TYR A CA 1
ATOM 704 C C . TYR A 1 88 ? 9.404 -0.689 -24.068 1.00 88.94 88 TYR A C 1
ATOM 706 O O . TYR A 1 88 ? 9.096 0.100 -23.165 1.00 88.94 88 TYR A O 1
ATOM 714 N N . LYS A 1 89 ? 8.972 -0.534 -25.320 1.00 90.69 89 LYS A N 1
ATOM 715 C CA . LYS A 1 89 ? 8.018 0.510 -25.698 1.00 90.69 89 LYS A CA 1
ATOM 716 C C . LYS A 1 89 ? 6.679 0.266 -24.993 1.00 90.69 89 LYS A C 1
ATOM 718 O O . LYS A 1 89 ? 6.211 -0.863 -24.897 1.00 90.69 89 LYS A O 1
ATOM 723 N N . ARG A 1 90 ? 6.028 1.339 -24.532 1.00 86.50 90 ARG A N 1
ATOM 724 C CA . ARG A 1 90 ? 4.678 1.261 -23.946 1.00 86.50 90 ARG A CA 1
ATOM 725 C C . ARG A 1 90 ? 3.711 0.603 -24.937 1.00 86.50 90 ARG A C 1
ATOM 727 O O . ARG A 1 90 ? 3.603 1.075 -26.067 1.00 86.50 90 ARG A O 1
ATOM 734 N N . GLY A 1 91 ? 3.017 -0.443 -24.490 1.00 84.25 91 GLY A N 1
ATOM 735 C CA . GLY A 1 91 ? 2.074 -1.212 -25.308 1.00 84.25 91 GLY A CA 1
ATOM 736 C C . GLY A 1 91 ? 2.721 -2.222 -26.262 1.00 84.25 91 GLY A C 1
ATOM 737 O O . GLY A 1 91 ? 2.016 -2.730 -27.124 1.00 84.25 91 GLY A O 1
ATOM 738 N N . SER A 1 92 ? 4.031 -2.471 -26.149 1.00 89.31 92 SER A N 1
ATOM 739 C CA . SER A 1 92 ? 4.697 -3.590 -26.829 1.00 89.31 92 SER A CA 1
ATOM 740 C C . SER A 1 92 ? 4.501 -4.892 -26.044 1.00 89.31 92 SER A C 1
ATOM 742 O O . SER A 1 92 ? 4.479 -4.854 -24.815 1.00 89.31 92 SER A O 1
ATOM 744 N N . ASP A 1 93 ? 4.402 -6.007 -26.766 1.00 90.88 93 ASP A N 1
ATOM 745 C CA . ASP A 1 93 ? 4.307 -7.386 -26.268 1.00 90.88 93 ASP A CA 1
ATOM 746 C C . ASP A 1 93 ? 5.684 -8.061 -26.087 1.00 90.88 93 ASP A C 1
ATOM 748 O O . ASP A 1 93 ? 5.782 -9.171 -25.570 1.00 90.88 93 ASP A O 1
ATOM 752 N N . GLU A 1 94 ? 6.782 -7.380 -26.441 1.00 89.00 94 GLU A N 1
ATOM 753 C CA . GLU A 1 94 ? 8.167 -7.875 -26.307 1.00 89.00 94 GLU A CA 1
ATOM 754 C C . GLU A 1 94 ? 8.550 -8.304 -24.875 1.00 89.00 94 GLU A C 1
ATOM 756 O O . GLU A 1 94 ? 9.540 -9.015 -24.679 1.00 89.00 94 GLU A O 1
ATOM 761 N N . GLY A 1 95 ? 7.811 -7.826 -23.870 1.00 82.56 95 GLY A N 1
ATOM 762 C CA . GLY A 1 95 ? 8.001 -8.142 -22.455 1.00 82.56 95 GLY A CA 1
ATOM 763 C C . GLY A 1 95 ? 6.986 -9.126 -21.865 1.00 82.56 95 GLY A C 1
ATOM 764 O O . GLY A 1 95 ? 7.054 -9.349 -20.657 1.00 82.56 95 GLY A O 1
ATOM 765 N N . ASP A 1 96 ? 6.067 -9.675 -22.669 1.00 84.75 96 ASP A N 1
ATOM 766 C CA . ASP A 1 96 ? 4.917 -10.467 -22.193 1.00 84.75 96 ASP A CA 1
ATOM 767 C C . ASP A 1 96 ? 5.188 -11.983 -22.112 1.00 84.75 96 ASP A C 1
ATOM 769 O O . ASP A 1 96 ? 4.382 -12.720 -21.538 1.00 84.75 96 ASP A O 1
ATOM 773 N N . ALA A 1 97 ? 6.299 -12.446 -22.695 1.00 79.31 97 ALA A N 1
ATOM 774 C CA . ALA A 1 97 ? 6.699 -13.857 -22.751 1.00 79.31 97 ALA A CA 1
ATOM 775 C C . ALA A 1 97 ? 7.381 -14.370 -21.469 1.00 79.31 97 ALA A C 1
ATOM 777 O O . ALA A 1 97 ? 8.140 -13.603 -20.830 1.00 79.31 97 ALA A O 1
#

pLDDT: mean 88.72, std 11.92, range [39.56, 97.0]